Protein AF-A0A5C5FTJ3-F1 (afdb_monomer_lite)

pLDDT: mean 74.6, std 19.35, range [31.06, 93.19]

Organism: NCBI:txid5288

InterPro domains:
  IPR001129 Membrane-associated, eicosanoid/glutathione metabolism (MAPEG) protein [PF01124] (55-118)
  IPR023352 Membrane associated eicosanoid/glutathione metabolism-like domain superfamily [G3DSA:1.20.120.550] (16-121)
  IPR023352 Membrane associated eicosanoid/glutathione metabolism-like domain superfamily [SSF161084] (40-118)

Structure (mmCIF, N/CA/C/O backbone):
data_AF-A0A5C5FTJ3-F1
#
_entry.id   AF-A0A5C5FTJ3-F1
#
loop_
_atom_site.group_PDB
_atom_site.id
_atom_site.type_symbol
_atom_site.label_atom_id
_atom_site.label_alt_id
_atom_site.label_comp_id
_atom_site.label_asym_id
_atom_site.label_entity_id
_atom_site.label_seq_id
_atom_site.pdbx_PDB_ins_code
_atom_site.Cartn_x
_atom_site.Cartn_y
_atom_site.Cartn_z
_atom_site.occupancy
_atom_site.B_iso_or_equiv
_atom_site.auth_seq_id
_atom_site.auth_comp_id
_atom_site.auth_asym_id
_atom_site.auth_atom_id
_atom_site.pdbx_PDB_model_num
ATOM 1 N N . MET A 1 1 ? -1.819 -0.836 -26.556 1.00 53.47 1 MET A N 1
ATOM 2 C CA . MET A 1 1 ? -2.054 0.511 -25.996 1.00 53.47 1 MET A CA 1
ATOM 3 C C . MET A 1 1 ? -0.752 1.287 -26.117 1.00 53.47 1 MET A C 1
ATOM 5 O O . MET A 1 1 ? 0.144 1.030 -25.326 1.00 53.47 1 MET A O 1
ATOM 9 N N . PRO A 1 2 ? -0.624 2.162 -27.129 1.00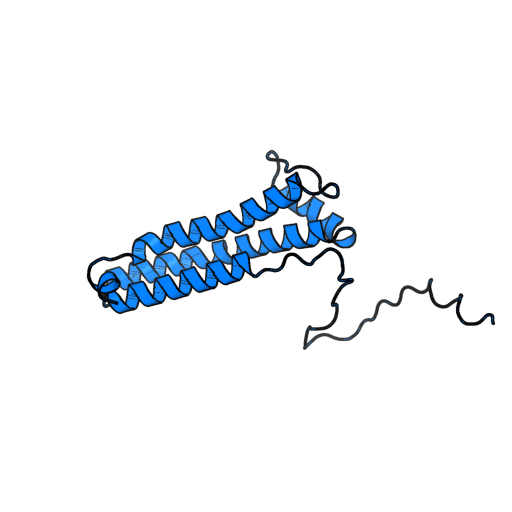 60.94 2 PRO A N 1
ATOM 10 C CA . PRO A 1 2 ? 0.650 2.785 -27.516 1.00 60.94 2 PRO A CA 1
ATOM 11 C C . PRO A 1 2 ? 1.269 3.675 -26.422 1.00 60.94 2 PRO A C 1
ATOM 13 O O . PRO A 1 2 ? 2.463 3.940 -26.444 1.00 60.94 2 PRO A O 1
ATOM 16 N N . VAL A 1 3 ? 0.482 4.081 -25.418 1.00 64.88 3 VAL A N 1
ATOM 17 C CA . VAL A 1 3 ? 0.953 4.866 -24.263 1.00 64.88 3 VAL A CA 1
ATOM 18 C C . VAL A 1 3 ? 1.885 4.062 -23.341 1.00 64.88 3 VAL A C 1
ATOM 20 O O . VAL A 1 3 ? 2.787 4.641 -22.744 1.00 64.88 3 VAL A O 1
ATOM 23 N N . LEU A 1 4 ? 1.723 2.734 -23.239 1.00 64.56 4 LEU A N 1
ATOM 24 C CA . LEU A 1 4 ? 2.558 1.900 -22.355 1.00 64.56 4 LEU A CA 1
ATOM 25 C C . LEU A 1 4 ? 3.916 1.515 -22.958 1.00 64.56 4 LEU A C 1
ATOM 27 O O . LEU A 1 4 ? 4.729 0.940 -22.239 1.00 64.56 4 LEU A O 1
ATOM 31 N N . ASP A 1 5 ? 4.162 1.827 -24.230 1.00 65.25 5 ASP A N 1
ATOM 32 C CA . ASP A 1 5 ? 5.397 1.452 -24.930 1.00 65.25 5 ASP A CA 1
ATOM 33 C C . ASP A 1 5 ? 6.430 2.594 -24.949 1.00 65.25 5 ASP A C 1
ATOM 35 O O . ASP A 1 5 ? 7.616 2.345 -25.149 1.00 65.25 5 ASP A O 1
ATOM 39 N N . ALA A 1 6 ? 5.997 3.838 -24.707 1.00 63.66 6 ALA A N 1
ATOM 40 C CA . ALA A 1 6 ? 6.839 5.033 -24.811 1.00 63.66 6 ALA A CA 1
ATOM 41 C C . ALA A 1 6 ? 7.569 5.412 -23.507 1.00 63.66 6 ALA A C 1
ATOM 43 O O . ALA A 1 6 ? 8.646 6.003 -23.564 1.00 63.66 6 ALA A O 1
ATOM 44 N N . TYR A 1 7 ? 7.008 5.081 -22.336 1.00 72.31 7 TYR A N 1
ATOM 45 C CA . TYR A 1 7 ? 7.543 5.502 -21.034 1.00 72.31 7 TYR A CA 1
ATOM 46 C C . TYR A 1 7 ? 7.566 4.369 -19.999 1.00 72.31 7 TYR A C 1
ATOM 48 O O . TYR A 1 7 ? 6.672 3.524 -19.938 1.00 72.31 7 TYR A O 1
ATOM 56 N N . ASN A 1 8 ? 8.580 4.386 -19.129 1.00 74.56 8 ASN A N 1
ATOM 57 C CA . ASN A 1 8 ? 8.739 3.437 -18.024 1.00 74.56 8 ASN A CA 1
ATOM 58 C C . ASN A 1 8 ? 7.911 3.868 -16.800 1.00 74.56 8 ASN A C 1
ATOM 60 O O . ASN A 1 8 ? 8.431 4.477 -15.866 1.00 74.56 8 ASN A O 1
ATOM 64 N N . TYR A 1 9 ? 6.617 3.541 -16.793 1.00 81.62 9 TYR A N 1
ATOM 65 C CA . TYR A 1 9 ? 5.724 3.784 -15.649 1.00 81.62 9 TYR A CA 1
ATOM 66 C C . TYR A 1 9 ? 5.914 2.777 -14.507 1.00 81.62 9 TYR A C 1
ATOM 68 O O . TYR A 1 9 ? 5.417 2.980 -13.399 1.00 81.62 9 TYR A O 1
ATOM 76 N N . SER A 1 10 ? 6.659 1.702 -14.748 1.00 81.88 10 SER A N 1
ATOM 77 C CA . SER A 1 10 ? 6.920 0.649 -13.773 1.00 81.88 10 SER A CA 1
ATOM 78 C C . SER A 1 10 ? 7.506 1.147 -12.453 1.00 81.88 10 SER A C 1
ATOM 80 O O . SER A 1 10 ? 7.087 0.690 -11.393 1.00 81.88 10 SER A O 1
ATOM 82 N N . LEU A 1 11 ? 8.414 2.123 -12.475 1.00 85.31 11 LEU A N 1
ATOM 83 C CA . LEU A 1 11 ? 9.002 2.686 -11.256 1.00 85.31 11 LEU A CA 1
ATOM 84 C C . LEU A 1 11 ? 7.987 3.503 -10.446 1.00 85.31 11 LEU A C 1
ATOM 86 O O . LEU A 1 11 ? 8.041 3.495 -9.220 1.00 85.31 11 LEU A O 1
ATOM 90 N N . LEU A 1 12 ? 7.015 4.137 -11.111 1.00 87.75 12 LEU A N 1
ATOM 91 C CA . LEU A 1 12 ? 5.930 4.876 -10.456 1.00 87.75 12 LEU A CA 1
ATOM 92 C C . LEU A 1 12 ? 4.925 3.944 -9.766 1.00 87.75 12 LEU A C 1
ATOM 94 O O . LEU A 1 12 ? 4.220 4.361 -8.849 1.00 87.75 12 LEU A O 1
ATOM 98 N N . SER A 1 13 ? 4.891 2.664 -10.142 1.00 88.06 13 SER A N 1
ATOM 99 C CA . SER A 1 13 ? 4.031 1.678 -9.483 1.00 88.06 13 SER A CA 1
ATOM 100 C C . SER A 1 13 ? 4.443 1.390 -8.031 1.00 88.06 13 SER A C 1
ATOM 102 O O . SER A 1 13 ? 3.602 0.995 -7.224 1.00 88.06 13 SER A O 1
ATOM 104 N N . ILE A 1 14 ? 5.716 1.611 -7.676 1.00 89.25 14 ILE A N 1
ATOM 105 C CA . ILE A 1 14 ? 6.244 1.395 -6.321 1.00 89.25 14 ILE A CA 1
ATOM 106 C C . ILE A 1 14 ? 5.619 2.395 -5.331 1.00 89.25 14 ILE A C 1
ATOM 108 O O . ILE A 1 14 ? 4.932 1.947 -4.408 1.00 89.25 14 ILE A O 1
ATOM 112 N N . PRO A 1 15 ? 5.754 3.728 -5.519 1.00 90.38 15 PRO A N 1
ATOM 113 C CA . PRO A 1 15 ? 5.067 4.689 -4.663 1.00 90.38 15 PRO A CA 1
ATOM 114 C C . PRO A 1 15 ? 3.541 4.591 -4.791 1.00 90.38 15 PRO A C 1
ATOM 116 O O . PRO A 1 15 ? 2.848 4.777 -3.796 1.00 90.38 15 PRO A O 1
ATOM 119 N N . ALA A 1 16 ? 2.995 4.223 -5.957 1.00 89.69 16 ALA A N 1
ATOM 120 C CA . ALA A 1 16 ? 1.552 4.002 -6.092 1.00 89.69 16 ALA A CA 1
ATOM 121 C C . ALA A 1 16 ? 1.044 2.868 -5.179 1.00 89.69 16 ALA A C 1
ATOM 123 O O . ALA A 1 16 ? 0.040 3.031 -4.488 1.00 89.69 16 ALA A O 1
ATOM 124 N N . THR A 1 17 ? 1.762 1.741 -5.113 1.00 89.00 17 THR A N 1
ATOM 125 C CA . THR A 1 17 ? 1.416 0.615 -4.225 1.00 89.00 17 THR A CA 1
ATOM 126 C C . THR A 1 17 ? 1.521 1.015 -2.753 1.00 89.00 17 THR A C 1
ATOM 128 O O . THR A 1 17 ? 0.675 0.631 -1.947 1.00 89.00 17 THR A O 1
ATOM 131 N N . PHE A 1 18 ? 2.523 1.824 -2.399 1.00 90.50 18 PHE A N 1
ATOM 132 C CA . PHE A 1 18 ? 2.672 2.364 -1.048 1.00 90.50 18 PHE A CA 1
ATOM 133 C C . PHE A 1 18 ? 1.464 3.220 -0.641 1.00 90.50 18 PHE A C 1
ATOM 135 O O . PHE A 1 18 ? 0.905 3.028 0.437 1.00 90.50 18 PHE A O 1
ATOM 142 N N . VAL A 1 19 ? 1.008 4.114 -1.525 1.00 91.31 19 VAL A N 1
ATOM 143 C CA . VAL A 1 19 ? -0.180 4.950 -1.280 1.00 91.31 19 VAL A CA 1
ATOM 144 C C . VAL A 1 19 ? -1.442 4.098 -1.128 1.00 91.31 19 VAL A C 1
ATOM 146 O O . VAL A 1 19 ? -2.254 4.380 -0.252 1.00 91.31 19 VAL A O 1
ATOM 149 N N . ILE A 1 20 ? -1.590 3.019 -1.903 1.00 87.75 20 ILE A N 1
ATOM 150 C CA . ILE A 1 20 ? -2.705 2.070 -1.741 1.00 87.75 20 ILE A CA 1
ATOM 151 C C . ILE A 1 20 ? -2.656 1.378 -0.369 1.00 87.75 20 ILE A C 1
ATOM 153 O O . ILE A 1 20 ? -3.696 1.211 0.266 1.00 87.75 20 ILE A O 1
ATOM 157 N N . GLY A 1 21 ? -1.465 1.013 0.117 1.00 86.50 21 GLY A N 1
ATOM 158 C CA . GLY A 1 21 ? -1.284 0.478 1.471 1.00 86.50 21 GLY A CA 1
ATOM 159 C C . GLY A 1 21 ? -1.598 1.499 2.572 1.00 86.50 21 GLY A C 1
ATOM 160 O O . GLY A 1 21 ? -2.147 1.143 3.609 1.00 86.50 21 GLY A O 1
ATOM 161 N N . MET A 1 22 ? -1.316 2.786 2.349 1.00 87.69 22 MET A N 1
ATOM 162 C CA . MET A 1 22 ? -1.734 3.846 3.276 1.00 87.69 22 MET A CA 1
ATOM 163 C C . MET A 1 22 ? -3.241 4.118 3.224 1.00 87.69 22 MET A C 1
ATOM 165 O O . MET A 1 22 ? -3.838 4.449 4.246 1.00 87.69 22 MET A O 1
ATOM 169 N N . ALA A 1 23 ? -3.879 3.948 2.065 1.00 87.25 23 ALA A N 1
ATOM 170 C CA . ALA A 1 23 ? -5.315 4.161 1.907 1.00 87.25 23 ALA A CA 1
ATOM 171 C C . ALA A 1 23 ? -6.149 3.258 2.829 1.00 87.25 23 ALA A C 1
ATOM 173 O O . ALA A 1 23 ? -7.141 3.721 3.395 1.00 87.25 23 ALA A O 1
ATOM 174 N N . SER A 1 24 ? -5.731 2.006 3.057 1.00 85.69 24 SER A N 1
ATOM 175 C CA . SER A 1 24 ? -6.403 1.127 4.024 1.00 85.69 24 SER A CA 1
ATOM 176 C C . SER A 1 24 ? -6.276 1.634 5.465 1.00 85.69 24 SER A C 1
ATOM 178 O O . SER A 1 24 ? -7.248 1.561 6.214 1.00 85.69 24 SER A O 1
ATOM 180 N N . HIS A 1 25 ? -5.137 2.229 5.836 1.00 87.00 25 HIS A N 1
ATOM 181 C CA . HIS A 1 25 ? -4.963 2.856 7.151 1.00 87.00 25 HIS A CA 1
ATOM 182 C C . HIS A 1 25 ? -5.846 4.099 7.316 1.00 87.00 25 HIS A C 1
ATOM 184 O O . HIS A 1 25 ? -6.523 4.266 8.329 1.00 87.00 25 HIS A O 1
ATOM 190 N N . TRP A 1 26 ? -5.904 4.960 6.294 1.00 88.00 26 TRP A N 1
ATOM 191 C CA . TRP A 1 26 ? -6.776 6.137 6.321 1.00 88.00 26 TRP A CA 1
ATOM 192 C C . TRP A 1 26 ? -8.246 5.764 6.471 1.00 88.00 26 TRP A C 1
ATOM 194 O O . TRP A 1 26 ? -8.970 6.430 7.210 1.00 88.00 26 TRP A O 1
ATOM 204 N N . ARG A 1 27 ? -8.680 4.670 5.839 1.00 84.62 27 ARG A N 1
ATOM 205 C CA . ARG A 1 27 ? -10.025 4.130 6.047 1.00 84.62 27 ARG A CA 1
ATOM 206 C C . ARG A 1 27 ? -10.242 3.692 7.500 1.00 84.62 27 ARG A C 1
ATOM 208 O O . ARG A 1 27 ? -11.285 4.010 8.062 1.00 84.62 27 ARG A O 1
ATOM 215 N N . ALA A 1 28 ? -9.269 3.035 8.132 1.00 85.00 28 ALA A N 1
ATOM 216 C CA . ALA A 1 28 ? -9.360 2.652 9.544 1.00 85.00 28 ALA A CA 1
ATOM 217 C C . ALA A 1 28 ? -9.505 3.882 10.467 1.00 85.00 28 ALA A C 1
ATOM 219 O O . ALA A 1 28 ? -10.403 3.929 11.312 1.00 85.00 28 ALA A O 1
ATOM 220 N N . ILE A 1 29 ? -8.696 4.925 10.250 1.00 86.75 29 ILE A N 1
ATOM 221 C CA . ILE A 1 29 ? -8.784 6.193 10.996 1.00 86.75 29 ILE A CA 1
ATOM 222 C C . ILE A 1 29 ? -10.146 6.868 10.782 1.00 86.75 29 ILE A C 1
ATOM 224 O O . ILE A 1 29 ? -10.755 7.361 11.736 1.00 86.75 29 ILE A O 1
ATOM 228 N N . TYR A 1 30 ? -10.653 6.870 9.548 1.00 86.00 30 TYR A N 1
ATOM 229 C CA . TYR A 1 30 ? -11.966 7.425 9.227 1.00 86.00 30 TYR A CA 1
ATOM 230 C C . TYR A 1 30 ? -13.094 6.690 9.966 1.00 86.00 30 TYR A C 1
ATOM 232 O O . TYR A 1 30 ? -13.981 7.335 10.534 1.00 86.00 30 TYR A O 1
ATOM 240 N N . LEU A 1 31 ? -13.025 5.356 10.042 1.00 83.62 31 LEU A N 1
ATOM 241 C CA . LEU A 1 31 ? -13.979 4.540 10.796 1.00 83.62 31 LEU A CA 1
ATOM 242 C C . LEU A 1 31 ? -13.929 4.841 12.298 1.00 83.62 31 LEU A C 1
ATOM 244 O O . LEU A 1 31 ? -14.982 5.025 12.907 1.00 83.62 31 LEU A O 1
ATOM 248 N N . SER A 1 32 ? -12.735 4.953 12.887 1.00 84.12 32 SER A N 1
ATOM 249 C CA . SER A 1 32 ? -12.561 5.334 14.301 1.00 84.12 32 SER A CA 1
ATOM 250 C C . SER A 1 32 ? -13.077 6.747 14.597 1.00 84.12 32 SER A C 1
ATOM 252 O O . SER A 1 32 ? -13.583 6.993 15.686 1.00 84.12 32 SER A O 1
ATOM 254 N N . SER A 1 33 ? -13.005 7.661 13.627 1.00 84.12 33 SER A N 1
ATOM 255 C CA . SER A 1 33 ? -13.465 9.048 13.790 1.00 84.12 33 SER A CA 1
ATOM 256 C C . SER A 1 33 ? -14.978 9.215 13.605 1.00 84.12 33 SER A C 1
ATOM 258 O O . SER A 1 33 ? -15.572 10.130 14.170 1.00 84.12 33 SER A O 1
ATOM 260 N N . THR A 1 34 ? -15.606 8.350 12.804 1.00 83.06 34 THR A N 1
ATOM 261 C CA . THR A 1 34 ? -17.039 8.439 12.462 1.00 83.06 34 THR A CA 1
ATOM 262 C C . THR A 1 34 ? -17.912 7.578 13.378 1.00 83.06 34 THR A C 1
ATOM 264 O O . THR A 1 34 ? -19.080 7.894 13.617 1.00 83.06 34 THR A O 1
ATOM 267 N N . SER A 1 35 ? -17.364 6.479 13.900 1.00 78.50 35 SER A N 1
ATOM 268 C CA . SER A 1 35 ? -18.110 5.515 14.711 1.00 78.50 35 SER A CA 1
ATOM 269 C C . SER A 1 35 ? -18.242 5.978 16.159 1.00 78.50 35 SER A C 1
ATOM 271 O O . SER A 1 35 ? -17.263 6.363 16.783 1.00 78.50 35 SER A O 1
ATOM 273 N N . LYS A 1 36 ? -19.441 5.848 16.738 1.00 76.50 36 LYS A N 1
ATOM 274 C CA . LYS A 1 36 ? -19.671 6.102 18.175 1.00 76.50 36 LYS A CA 1
ATOM 275 C C . LYS A 1 36 ? -19.151 4.974 19.074 1.00 76.50 36 LYS A C 1
ATOM 277 O O . LYS A 1 36 ? -18.935 5.190 20.261 1.00 76.50 36 LYS A O 1
ATOM 282 N N . ASP A 1 37 ? -18.962 3.787 18.499 1.00 76.69 37 ASP A N 1
ATOM 283 C CA . ASP A 1 37 ? -18.573 2.571 19.221 1.00 76.69 37 ASP A CA 1
ATOM 284 C C . ASP A 1 37 ? -17.056 2.439 19.414 1.00 76.69 37 ASP A C 1
ATOM 286 O O . ASP A 1 37 ? -16.607 1.580 20.175 1.00 76.69 37 ASP A O 1
ATOM 290 N N . LEU A 1 38 ? -16.260 3.244 18.700 1.00 80.06 38 LEU A N 1
ATOM 291 C CA . LEU A 1 38 ? -14.806 3.226 18.801 1.00 80.06 38 LEU A CA 1
ATOM 292 C C . LEU A 1 38 ? -14.299 4.491 19.494 1.00 80.06 38 LEU A C 1
ATOM 294 O O . LEU A 1 38 ? -14.821 5.580 19.257 1.00 80.06 38 LEU A O 1
ATOM 298 N N . PRO A 1 39 ? -13.244 4.375 20.315 1.00 83.12 39 PRO A N 1
ATOM 299 C CA . PRO A 1 39 ? -12.513 5.546 20.762 1.00 83.12 39 PRO A CA 1
ATOM 300 C C . PRO A 1 39 ? -11.844 6.251 19.567 1.00 83.12 39 PRO A C 1
ATOM 302 O O . PRO A 1 39 ? -11.473 5.586 18.590 1.00 83.12 39 PRO A O 1
ATOM 305 N N . PRO A 1 40 ? -11.643 7.579 19.648 1.00 83.75 40 PRO A N 1
ATOM 306 C CA . PRO A 1 40 ? -10.872 8.311 18.653 1.00 83.75 40 PRO A CA 1
ATOM 307 C C . PRO A 1 40 ? -9.428 7.800 18.616 1.00 83.75 40 PRO A C 1
ATOM 309 O O . PRO A 1 40 ? -8.879 7.371 19.635 1.00 83.75 40 PRO A O 1
ATOM 312 N N . PHE A 1 41 ? -8.816 7.860 17.436 1.00 82.25 41 PHE A N 1
ATOM 313 C CA . PHE A 1 41 ? -7.464 7.364 17.200 1.00 82.25 41 PHE A CA 1
ATOM 314 C C . PHE A 1 41 ? -6.424 8.072 18.088 1.00 82.25 41 PHE A C 1
ATOM 316 O O . PHE A 1 41 ? -6.272 9.295 18.034 1.00 82.25 41 PHE A O 1
ATOM 323 N N . ASP A 1 42 ? -5.695 7.301 18.904 1.00 83.12 42 ASP A N 1
ATO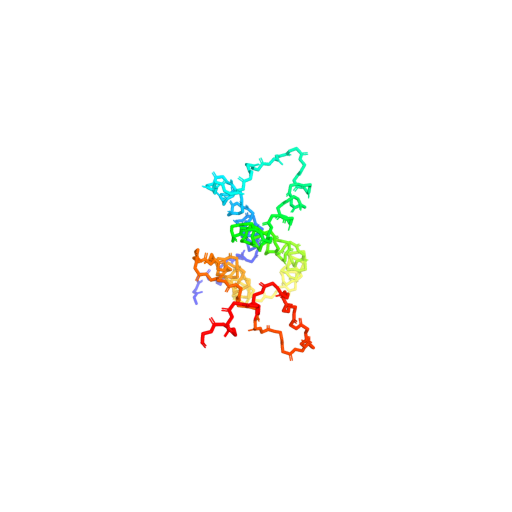M 324 C CA . ASP A 1 42 ? -4.638 7.818 19.783 1.00 83.12 42 ASP A CA 1
ATOM 325 C C . ASP A 1 42 ? -3.255 7.713 19.117 1.00 83.12 42 ASP A C 1
ATOM 327 O O . ASP A 1 42 ? -2.655 6.638 19.031 1.00 83.12 42 ASP A O 1
ATOM 331 N N . ASN A 1 43 ? -2.715 8.864 18.706 1.00 85.69 43 ASN A N 1
ATOM 332 C CA . ASN A 1 43 ? -1.394 8.985 18.078 1.00 85.69 43 ASN A CA 1
ATOM 333 C C . ASN A 1 43 ? -0.219 8.666 19.019 1.00 85.69 43 ASN A C 1
ATOM 335 O O . ASN A 1 43 ? 0.910 8.523 18.552 1.00 85.69 43 ASN A O 1
ATOM 339 N N . ARG A 1 44 ? -0.433 8.586 20.339 1.00 88.69 44 ARG A N 1
ATOM 340 C CA . ARG A 1 44 ? 0.657 8.383 21.310 1.00 88.69 44 ARG A CA 1
ATOM 341 C C . ARG A 1 44 ? 1.148 6.941 21.344 1.00 88.69 44 ARG A C 1
ATOM 343 O O . ARG A 1 44 ? 2.322 6.698 21.610 1.00 88.69 44 ARG A O 1
ATOM 350 N N . ALA A 1 45 ? 0.254 5.986 21.099 1.00 85.88 45 ALA A N 1
ATOM 351 C CA . ALA A 1 45 ? 0.559 4.563 21.188 1.00 85.88 45 ALA A CA 1
ATOM 352 C C . ALA A 1 45 ? -0.276 3.747 20.180 1.00 85.88 45 ALA A C 1
ATOM 354 O O . ALA A 1 45 ? -1.147 2.973 20.587 1.00 85.88 45 ALA A O 1
ATOM 355 N N . PRO A 1 46 ? 0.006 3.850 18.866 1.00 83.12 46 PRO A N 1
ATOM 356 C CA . PRO A 1 46 ? -0.821 3.236 17.820 1.00 83.12 46 PRO A CA 1
ATOM 357 C C . PRO A 1 46 ? -0.905 1.707 17.942 1.00 83.12 46 PRO A C 1
ATOM 359 O O . PRO A 1 46 ? -1.955 1.110 17.729 1.00 83.12 46 PRO A O 1
ATOM 362 N N . ARG A 1 47 ? 0.174 1.045 18.380 1.00 84.31 47 ARG A N 1
ATOM 363 C CA . ARG A 1 47 ? 0.161 -0.412 18.610 1.00 84.31 47 ARG A CA 1
ATOM 364 C C . ARG A 1 47 ? -0.692 -0.819 19.811 1.00 84.31 47 ARG A C 1
ATOM 366 O O . ARG A 1 47 ? -1.365 -1.843 19.764 1.00 84.31 47 ARG A O 1
ATOM 373 N N . ALA A 1 48 ? -0.688 -0.016 20.874 1.00 87.12 48 ALA A N 1
ATOM 374 C CA . ALA A 1 48 ? -1.546 -0.263 22.029 1.00 87.12 48 ALA A CA 1
ATOM 375 C C . ALA A 1 48 ? -3.021 -0.001 21.686 1.00 87.12 48 ALA A C 1
ATOM 377 O O . ALA A 1 48 ? -3.904 -0.694 22.182 1.00 87.12 48 ALA A O 1
ATOM 378 N N . PHE A 1 49 ? -3.288 0.969 20.809 1.00 87.50 49 PHE A N 1
ATOM 379 C CA . PHE A 1 49 ? -4.621 1.243 20.284 1.00 87.50 49 PHE A CA 1
ATOM 380 C C . PHE A 1 49 ? -5.176 0.060 19.478 1.00 87.50 49 PHE A C 1
ATOM 382 O O . PHE A 1 49 ? -6.304 -0.367 19.722 1.00 87.50 49 PHE A O 1
ATOM 389 N N . LEU A 1 50 ? -4.357 -0.550 18.613 1.00 88.25 50 LEU A N 1
ATOM 390 C CA . LEU A 1 50 ? -4.731 -1.770 17.888 1.00 88.25 50 LEU A CA 1
ATOM 391 C C . LEU A 1 50 ? -5.118 -2.919 18.824 1.00 88.25 50 LEU A C 1
ATOM 393 O O . LEU A 1 50 ? -6.128 -3.583 18.593 1.00 88.25 50 LEU A O 1
ATOM 397 N N . ALA A 1 51 ? -4.359 -3.128 19.903 1.00 87.88 51 ALA A N 1
ATOM 398 C CA . ALA A 1 51 ? -4.671 -4.153 20.898 1.00 87.88 51 ALA A CA 1
ATOM 399 C C . ALA A 1 51 ? -6.018 -3.889 21.597 1.00 87.88 51 ALA A C 1
ATOM 401 O O . ALA A 1 51 ? -6.839 -4.798 21.707 1.00 87.88 51 ALA A O 1
ATOM 402 N N . LYS A 1 52 ? -6.288 -2.632 21.981 1.00 87.25 52 LYS A N 1
ATOM 403 C CA . LYS A 1 52 ? -7.568 -2.215 22.581 1.00 87.25 52 LYS A CA 1
ATOM 404 C C . LYS A 1 52 ? -8.754 -2.441 21.638 1.00 87.25 52 LYS A C 1
ATOM 406 O O . LYS A 1 52 ? -9.792 -2.937 22.063 1.00 87.25 52 LYS A O 1
ATOM 411 N N . ILE A 1 53 ? -8.611 -2.128 20.348 1.00 86.81 53 ILE A N 1
ATOM 412 C CA . ILE A 1 53 ? -9.654 -2.423 19.348 1.00 86.81 53 ILE A CA 1
ATOM 413 C C . ILE A 1 53 ? -9.825 -3.937 19.163 1.00 86.81 53 ILE A C 1
ATOM 415 O O . ILE A 1 53 ? -10.948 -4.418 19.004 1.00 86.81 53 ILE A O 1
ATOM 419 N N . GLY A 1 54 ? -8.730 -4.697 19.253 1.00 84.88 54 GLY A N 1
ATOM 420 C CA . GLY A 1 54 ? -8.726 -6.159 19.312 1.00 84.88 54 GLY A CA 1
ATOM 421 C C . GLY A 1 54 ? -9.697 -6.719 20.351 1.00 84.88 54 GLY A C 1
ATOM 422 O O . GLY A 1 54 ? -10.469 -7.630 20.050 1.00 84.88 54 GLY A O 1
ATOM 423 N N . GLU A 1 55 ? -9.724 -6.139 21.548 1.00 86.31 55 GLU A N 1
ATOM 424 C CA . GLU A 1 55 ? -10.638 -6.540 22.625 1.00 86.31 55 GLU A CA 1
ATOM 425 C C . GLU A 1 55 ? -12.104 -6.198 22.305 1.00 86.31 55 GLU A C 1
ATOM 427 O O . GLU A 1 55 ? -13.001 -7.007 22.555 1.00 86.31 55 GLU A O 1
ATOM 432 N N . LEU A 1 56 ? -12.343 -5.043 21.674 1.00 81.94 56 LEU A N 1
ATOM 433 C CA . LEU A 1 56 ? -13.673 -4.555 21.281 1.00 81.94 56 LEU A CA 1
ATOM 434 C C . LEU A 1 56 ? -14.268 -5.285 20.064 1.00 81.94 56 LEU A C 1
ATOM 436 O O . LEU A 1 56 ? -15.474 -5.198 19.819 1.00 81.94 56 LEU A O 1
ATOM 440 N N . SER A 1 57 ? -13.457 -6.054 19.332 1.00 75.38 57 SER A N 1
ATOM 441 C CA . SER A 1 57 ? -13.875 -6.820 18.146 1.00 75.38 57 SER A CA 1
ATOM 442 C C . SER A 1 57 ? -15.013 -7.815 18.402 1.00 75.38 57 SER A C 1
ATOM 444 O O . SER A 1 57 ? -15.760 -8.159 17.484 1.00 75.38 57 SER A O 1
ATOM 446 N N . LYS A 1 58 ? -15.173 -8.272 19.650 1.00 73.56 58 LYS A N 1
ATOM 447 C CA . LYS A 1 58 ? -16.260 -9.175 20.058 1.00 73.56 58 LYS A CA 1
ATOM 448 C C . LYS A 1 58 ? -17.604 -8.455 20.184 1.00 73.56 58 LYS A C 1
ATOM 450 O O . LYS A 1 58 ? -18.644 -9.098 20.079 1.00 73.56 58 LYS A O 1
ATOM 455 N N . THR A 1 59 ? -17.574 -7.143 20.400 1.00 74.88 59 THR A N 1
ATOM 456 C CA . THR A 1 59 ? -18.743 -6.338 20.764 1.00 74.88 59 THR A CA 1
ATOM 457 C C . THR A 1 59 ? -19.274 -5.538 19.580 1.00 74.88 59 THR A C 1
ATOM 459 O O . THR A 1 59 ? -20.486 -5.486 19.390 1.00 74.88 59 THR A O 1
ATOM 462 N N . SER A 1 60 ? -18.401 -4.953 18.750 1.00 78.44 60 SER A N 1
ATOM 463 C CA . SER A 1 60 ? -18.821 -4.099 17.630 1.00 78.44 60 SER A CA 1
ATOM 464 C C . SER A 1 60 ? -18.421 -4.656 16.259 1.00 78.44 60 SER A C 1
ATOM 466 O O . SER A 1 60 ? -17.400 -5.324 16.075 1.00 78.44 60 SER A O 1
ATOM 468 N N . ALA A 1 61 ? -19.274 -4.419 15.257 1.00 81.12 61 ALA A N 1
ATOM 469 C CA . ALA A 1 61 ? -18.969 -4.743 13.861 1.00 81.12 61 ALA A CA 1
ATOM 470 C C . ALA A 1 61 ? -17.881 -3.818 13.292 1.00 81.12 61 ALA A C 1
ATOM 472 O O . ALA A 1 61 ? -16.975 -4.280 12.602 1.00 81.12 61 ALA A O 1
ATOM 473 N N . THR A 1 62 ? -17.913 -2.552 13.695 1.00 82.00 62 THR A N 1
ATOM 474 C CA . THR A 1 62 ? -16.968 -1.499 13.311 1.00 82.00 62 THR A CA 1
ATOM 475 C C . THR A 1 62 ? -15.543 -1.767 13.815 1.00 82.00 62 THR A C 1
ATOM 477 O O . THR A 1 62 ? -14.580 -1.531 13.091 1.00 82.00 62 THR A O 1
ATOM 480 N N . ALA A 1 63 ? -15.361 -2.360 15.005 1.00 83.88 63 ALA A N 1
ATOM 481 C CA . ALA A 1 63 ? -14.030 -2.780 15.463 1.00 83.88 63 ALA A CA 1
ATOM 482 C C . ALA A 1 63 ? -13.463 -3.936 14.621 1.00 83.88 63 ALA A C 1
ATOM 484 O O . ALA A 1 63 ? -12.260 -3.990 14.365 1.00 83.88 63 ALA A O 1
ATOM 485 N N . ARG A 1 64 ? -14.317 -4.852 14.141 1.00 84.38 64 ARG A N 1
ATOM 486 C CA . ARG A 1 64 ? -13.893 -5.937 13.238 1.00 84.38 64 ARG A CA 1
ATOM 487 C C . ARG A 1 64 ? -13.469 -5.401 11.873 1.00 84.38 64 ARG A C 1
ATOM 489 O O . ARG A 1 64 ? -12.513 -5.912 11.299 1.00 84.38 64 ARG A O 1
ATOM 496 N N . GLU A 1 65 ? -14.154 -4.383 11.366 1.00 83.00 65 GLU A N 1
ATOM 497 C CA . GLU A 1 65 ? -13.763 -3.668 10.146 1.00 83.00 65 GLU A CA 1
ATOM 498 C C . GLU A 1 65 ? -12.429 -2.952 10.296 1.00 83.00 65 GLU A C 1
ATOM 500 O O . GLU A 1 65 ? -11.557 -3.107 9.444 1.00 83.00 65 GLU A O 1
ATOM 505 N N . TYR A 1 66 ? -12.247 -2.235 11.406 1.00 86.38 66 TYR A N 1
ATOM 506 C CA . TYR A 1 66 ? -10.997 -1.553 11.712 1.00 86.38 66 TYR A CA 1
ATOM 507 C C . TYR A 1 66 ? -9.813 -2.534 11.670 1.00 86.38 66 TYR A C 1
ATOM 509 O O . TYR A 1 66 ? -8.833 -2.310 10.963 1.00 86.38 66 TYR A O 1
ATOM 517 N N . LEU A 1 67 ? -9.927 -3.678 12.356 1.00 87.00 67 LEU A N 1
ATOM 518 C CA . LEU A 1 67 ? -8.867 -4.693 12.381 1.00 87.00 67 LEU A CA 1
ATOM 519 C C . LEU A 1 67 ? -8.597 -5.312 11.009 1.00 87.00 67 LEU A C 1
ATOM 521 O O . LEU A 1 67 ? -7.457 -5.643 10.694 1.00 87.00 67 LEU A O 1
ATOM 525 N N . ARG A 1 68 ? -9.631 -5.467 10.181 1.00 84.81 68 ARG A N 1
ATOM 526 C CA . ARG A 1 68 ? -9.484 -5.958 8.809 1.00 84.81 68 ARG A CA 1
ATOM 527 C C . ARG A 1 68 ? -8.751 -4.965 7.913 1.00 84.81 68 ARG A C 1
ATOM 529 O O . ARG A 1 68 ? -7.902 -5.381 7.130 1.00 84.81 68 ARG A O 1
ATOM 536 N N . ALA A 1 69 ? -9.051 -3.674 8.039 1.00 85.88 69 ALA A N 1
ATOM 537 C CA . ALA A 1 69 ? -8.361 -2.623 7.297 1.00 85.88 69 ALA A CA 1
ATOM 538 C C . ALA A 1 69 ? -6.865 -2.560 7.666 1.00 85.88 69 ALA A C 1
ATOM 540 O O . ALA A 1 69 ? -6.011 -2.483 6.783 1.00 85.88 69 ALA A O 1
ATOM 541 N N . GLU A 1 70 ? -6.542 -2.697 8.952 1.00 88.12 70 GLU A N 1
ATOM 542 C CA . GLU A 1 70 ? -5.159 -2.762 9.448 1.00 88.12 70 GLU A CA 1
ATOM 543 C C . GLU A 1 70 ? -4.447 -4.055 9.011 1.00 88.12 70 GLU A C 1
ATOM 545 O O . GLU A 1 70 ? -3.294 -4.027 8.586 1.00 88.12 70 GLU A O 1
ATOM 550 N N . ALA A 1 71 ? -5.140 -5.198 9.007 1.00 86.69 71 ALA A N 1
ATOM 551 C CA . ALA A 1 71 ? -4.583 -6.445 8.480 1.00 86.69 71 ALA A CA 1
ATOM 552 C C . ALA A 1 71 ? -4.292 -6.361 6.968 1.00 86.69 71 ALA A C 1
ATOM 554 O O . ALA A 1 71 ? -3.277 -6.879 6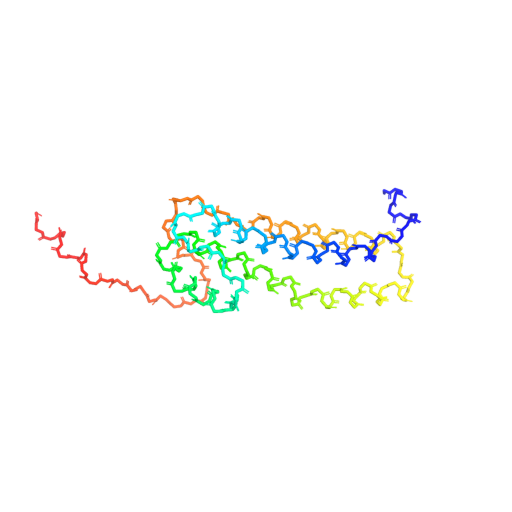.493 1.00 86.69 71 ALA A O 1
ATOM 555 N N . ALA A 1 72 ? -5.154 -5.685 6.199 1.00 87.06 72 ALA A N 1
ATOM 556 C CA . ALA A 1 72 ? -4.930 -5.440 4.776 1.00 87.06 72 ALA A CA 1
ATOM 557 C C . ALA A 1 72 ? -3.702 -4.547 4.537 1.00 87.06 72 ALA A C 1
ATOM 559 O O . ALA A 1 72 ? -2.908 -4.832 3.640 1.00 87.06 72 ALA A O 1
ATOM 560 N N . GLN A 1 73 ? -3.500 -3.527 5.375 1.00 89.00 73 GLN A N 1
ATOM 561 C CA . GLN A 1 73 ? -2.304 -2.688 5.348 1.00 89.00 73 GLN A CA 1
ATOM 562 C C . GLN A 1 73 ? -1.033 -3.519 5.565 1.00 89.00 73 GLN A C 1
ATOM 564 O O . GLN A 1 73 ? -0.093 -3.436 4.769 1.00 89.00 73 GLN A O 1
ATOM 569 N N . THR A 1 74 ? -1.000 -4.342 6.617 1.00 89.62 74 THR A N 1
ATOM 570 C CA . THR A 1 74 ? 0.155 -5.200 6.912 1.00 89.62 74 THR A CA 1
ATOM 571 C C . THR A 1 74 ? 0.453 -6.151 5.750 1.00 89.62 74 THR A C 1
ATOM 573 O O . THR A 1 74 ? 1.606 -6.271 5.343 1.00 89.62 74 THR A O 1
ATOM 576 N N . ASN A 1 75 ? -0.577 -6.720 5.114 1.00 89.88 75 ASN A 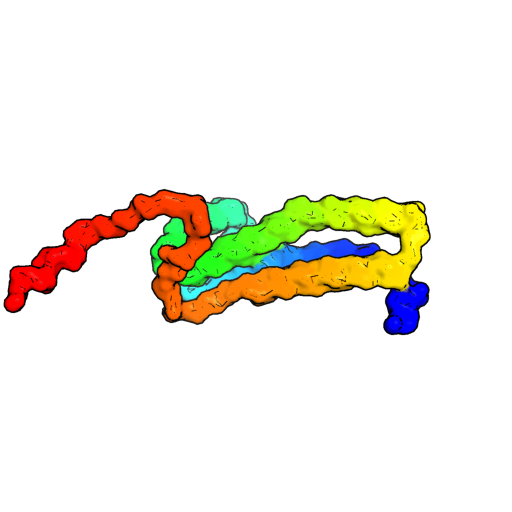N 1
ATOM 577 C CA . ASN A 1 75 ? -0.408 -7.588 3.945 1.00 89.88 75 ASN A CA 1
ATOM 578 C C . ASN A 1 75 ? 0.259 -6.888 2.745 1.00 89.88 75 ASN A C 1
ATOM 580 O O . ASN 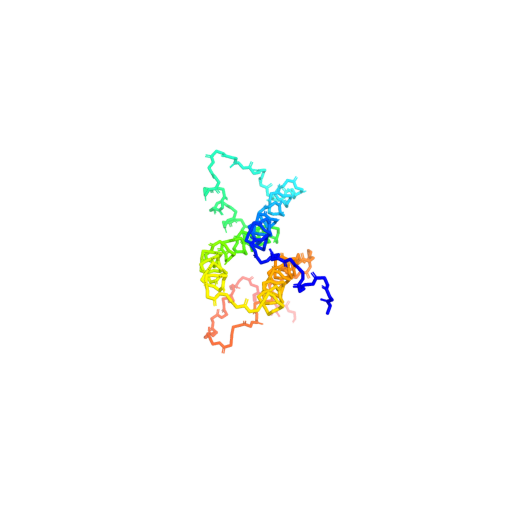A 1 75 ? 1.039 -7.504 2.013 1.00 89.88 75 ASN A O 1
ATOM 584 N N . VAL A 1 76 ? -0.048 -5.609 2.517 1.00 88.62 76 VAL A N 1
ATOM 585 C CA . VAL A 1 76 ? 0.601 -4.827 1.457 1.00 88.62 76 VAL A CA 1
ATOM 586 C C . VAL A 1 76 ? 2.056 -4.534 1.826 1.00 88.62 76 VAL A C 1
ATOM 588 O O . VAL A 1 76 ? 2.937 -4.700 0.980 1.00 88.62 76 VAL A O 1
ATOM 591 N N . PHE A 1 77 ? 2.330 -4.152 3.076 1.00 90.50 77 PHE A N 1
ATOM 592 C CA . PHE A 1 77 ? 3.678 -3.781 3.517 1.00 90.50 77 PHE A CA 1
ATOM 593 C C . PHE A 1 77 ? 4.661 -4.949 3.616 1.00 90.50 77 PHE A C 1
ATOM 595 O O . PHE A 1 77 ? 5.847 -4.752 3.367 1.00 90.50 77 PHE A O 1
ATOM 602 N N . GLU A 1 78 ? 4.198 -6.161 3.903 1.00 91.81 78 GLU A N 1
ATOM 603 C CA . GLU A 1 78 ? 5.061 -7.349 3.882 1.00 91.81 78 GLU A CA 1
ATOM 604 C C . GLU A 1 78 ? 5.528 -7.695 2.459 1.00 91.81 78 GLU A C 1
ATOM 606 O O . GLU A 1 78 ? 6.655 -8.140 2.253 1.00 91.81 78 GLU A O 1
ATOM 611 N N . GLN A 1 79 ? 4.686 -7.435 1.454 1.00 90.44 79 GLN A N 1
ATOM 612 C CA . GLN A 1 79 ? 4.935 -7.845 0.069 1.00 90.44 79 GLN A CA 1
ATOM 613 C C . GLN A 1 79 ? 5.560 -6.744 -0.801 1.00 90.44 79 GLN A C 1
ATOM 615 O O . GLN A 1 79 ? 6.178 -7.045 -1.826 1.00 90.44 79 GLN A O 1
ATOM 620 N N . ILE A 1 80 ? 5.431 -5.466 -0.422 1.00 91.31 80 ILE A N 1
ATOM 621 C CA . ILE A 1 80 ? 5.923 -4.337 -1.230 1.00 91.31 80 ILE A CA 1
ATOM 622 C C . ILE A 1 80 ? 7.444 -4.370 -1.434 1.00 91.31 80 ILE A C 1
ATOM 624 O O . ILE A 1 80 ? 7.916 -3.984 -2.501 1.00 91.31 80 ILE A O 1
ATOM 628 N N . GLY A 1 81 ? 8.207 -4.874 -0.457 1.00 91.62 81 GLY A N 1
ATOM 629 C CA . GLY A 1 81 ? 9.665 -4.993 -0.560 1.00 91.62 81 GLY A CA 1
ATOM 630 C C . GLY A 1 81 ? 10.094 -5.961 -1.665 1.00 91.62 81 GLY A C 1
ATOM 631 O O . GLY A 1 81 ? 10.910 -5.610 -2.518 1.00 91.62 81 GLY A O 1
ATOM 632 N N . LEU A 1 82 ? 9.481 -7.148 -1.706 1.00 92.62 82 LEU A N 1
ATOM 633 C CA . LEU A 1 82 ? 9.726 -8.139 -2.758 1.00 92.62 82 LEU A CA 1
ATOM 634 C C . LEU A 1 82 ? 9.277 -7.626 -4.131 1.00 92.62 82 LEU A C 1
ATOM 636 O O . LEU A 1 82 ? 9.979 -7.811 -5.124 1.00 92.62 82 LEU A O 1
ATOM 640 N N . TYR A 1 83 ? 8.143 -6.925 -4.185 1.00 92.38 83 TYR A N 1
ATOM 641 C CA . TYR A 1 83 ? 7.654 -6.300 -5.412 1.00 92.38 83 TYR A CA 1
ATOM 642 C C . TYR A 1 83 ? 8.618 -5.233 -5.952 1.00 92.38 83 TYR A C 1
ATOM 644 O O . TYR A 1 83 ? 8.965 -5.256 -7.132 1.00 92.38 83 TYR A O 1
ATOM 652 N N . ALA A 1 84 ? 9.097 -4.324 -5.098 1.00 92.62 84 ALA A N 1
ATOM 653 C CA . ALA A 1 84 ? 10.037 -3.279 -5.495 1.00 92.62 84 ALA A CA 1
ATOM 654 C C . ALA A 1 84 ? 11.352 -3.873 -6.023 1.00 92.62 84 ALA A C 1
ATOM 656 O O . ALA A 1 84 ? 11.842 -3.443 -7.068 1.00 92.62 84 ALA A O 1
ATOM 657 N N . ALA A 1 85 ? 11.881 -4.906 -5.358 1.00 93.19 85 ALA A N 1
ATOM 658 C CA . ALA A 1 85 ? 13.059 -5.628 -5.829 1.00 93.19 85 ALA A CA 1
ATOM 659 C C . ALA A 1 85 ? 12.823 -6.269 -7.208 1.00 93.19 85 ALA A C 1
ATOM 661 O O . ALA A 1 85 ? 13.650 -6.110 -8.105 1.00 93.19 85 ALA A O 1
ATOM 662 N N . ALA A 1 86 ? 11.676 -6.922 -7.416 1.00 91.69 86 ALA A N 1
ATOM 663 C CA . ALA A 1 86 ? 11.329 -7.527 -8.701 1.00 91.69 86 ALA A CA 1
ATOM 664 C C . ALA A 1 86 ? 11.229 -6.489 -9.834 1.00 91.69 86 ALA A C 1
ATOM 666 O O . ALA A 1 86 ? 11.742 -6.719 -10.930 1.00 91.69 86 ALA A O 1
ATOM 667 N N . VAL A 1 87 ? 10.627 -5.323 -9.572 1.00 91.25 87 VAL A N 1
ATOM 668 C CA . VAL A 1 87 ? 10.536 -4.226 -10.550 1.00 91.25 87 VAL A CA 1
ATOM 669 C C . VAL A 1 87 ? 11.920 -3.664 -10.881 1.00 91.25 87 VAL A C 1
ATOM 671 O O . VAL A 1 87 ? 12.216 -3.420 -12.052 1.00 91.25 87 VAL A O 1
ATOM 674 N N . LEU A 1 88 ? 12.793 -3.480 -9.888 1.00 91.88 88 LEU A N 1
ATOM 675 C CA . LEU A 1 88 ? 14.160 -3.000 -10.111 1.00 91.88 88 LEU A CA 1
ATOM 676 C C . LEU A 1 88 ? 14.992 -3.999 -10.923 1.00 91.88 88 LEU A C 1
ATOM 678 O O . LEU A 1 88 ? 15.622 -3.605 -11.902 1.00 91.88 88 LEU A O 1
ATOM 682 N N . VAL A 1 89 ? 14.946 -5.288 -10.574 1.00 92.69 89 VAL A N 1
ATOM 683 C CA . VAL A 1 89 ? 15.648 -6.348 -11.315 1.00 92.69 89 VAL A CA 1
ATOM 684 C C . VAL A 1 89 ? 15.107 -6.472 -12.741 1.00 92.69 89 VAL A C 1
ATOM 686 O O . VAL A 1 89 ? 15.892 -6.585 -13.677 1.00 92.69 89 VAL A O 1
ATOM 689 N N . GLY A 1 90 ? 13.789 -6.376 -12.939 1.00 87.75 90 GLY A N 1
ATOM 690 C CA . GLY A 1 90 ? 13.179 -6.385 -14.272 1.00 87.75 90 GLY A CA 1
ATOM 691 C C . GLY A 1 90 ? 13.630 -5.209 -15.146 1.00 87.75 90 GLY A C 1
ATOM 692 O O . GLY A 1 90 ? 13.905 -5.394 -16.333 1.00 87.75 90 GLY A O 1
ATOM 693 N N . ASN A 1 91 ? 13.774 -4.015 -14.558 1.00 89.06 91 ASN A N 1
ATOM 694 C CA . ASN A 1 91 ? 14.335 -2.856 -15.255 1.00 89.06 91 ASN A CA 1
ATOM 695 C C . ASN A 1 91 ? 15.837 -3.046 -15.548 1.00 89.06 91 ASN A C 1
ATOM 697 O O . ASN A 1 91 ? 16.289 -2.731 -16.648 1.00 89.06 91 ASN A O 1
ATOM 701 N N . PHE A 1 92 ? 16.605 -3.613 -14.609 1.00 89.94 92 PHE A N 1
ATOM 702 C CA . PHE A 1 92 ? 18.031 -3.906 -14.796 1.00 89.94 92 PHE A CA 1
ATOM 703 C C . PHE A 1 92 ? 18.278 -4.949 -15.899 1.00 89.94 92 PHE A C 1
ATOM 705 O O . PHE A 1 92 ? 19.200 -4.804 -16.699 1.00 89.94 92 PHE A O 1
ATOM 712 N N . ALA A 1 93 ? 17.401 -5.949 -16.009 1.00 91.44 93 ALA A N 1
ATOM 713 C CA . ALA A 1 93 ? 17.421 -6.966 -17.058 1.00 91.44 93 ALA A CA 1
ATOM 714 C C . ALA A 1 93 ? 16.939 -6.460 -18.436 1.00 91.44 93 ALA A C 1
ATOM 716 O O . ALA A 1 93 ? 16.913 -7.239 -19.388 1.00 91.44 93 ALA A O 1
ATOM 717 N N . ARG A 1 94 ? 16.560 -5.175 -18.563 1.00 87.19 94 ARG A N 1
ATOM 718 C CA . ARG A 1 94 ? 16.042 -4.550 -19.798 1.00 87.19 94 ARG A CA 1
ATOM 719 C C . ARG A 1 94 ? 14.853 -5.299 -20.409 1.00 87.19 94 ARG A C 1
ATOM 721 O O . ARG A 1 94 ? 14.765 -5.464 -21.626 1.00 87.19 94 ARG A O 1
ATOM 728 N N . LEU A 1 95 ? 13.927 -5.747 -19.564 1.00 85.88 95 LEU A N 1
ATOM 729 C CA . LEU A 1 95 ? 12.693 -6.379 -20.026 1.00 85.88 95 LEU A CA 1
ATOM 730 C C . LEU A 1 95 ? 11.877 -5.389 -20.886 1.00 85.88 95 LEU A C 1
ATOM 732 O O . LEU A 1 95 ? 11.901 -4.187 -20.605 1.00 85.88 95 LEU A O 1
ATOM 736 N N . PRO A 1 96 ? 11.129 -5.851 -21.908 1.00 85.44 96 PRO A N 1
ATOM 737 C CA . PRO A 1 96 ? 10.275 -4.975 -22.703 1.00 85.44 96 PRO A CA 1
ATOM 738 C C . PRO A 1 96 ? 9.339 -4.137 -21.822 1.00 85.44 96 PRO A C 1
ATOM 740 O O . PRO A 1 96 ? 8.575 -4.668 -21.011 1.00 85.44 96 PRO A O 1
ATOM 743 N N . VAL A 1 97 ? 9.378 -2.819 -22.034 1.00 84.19 97 VAL A N 1
ATOM 744 C CA . VAL A 1 97 ? 8.621 -1.800 -21.282 1.00 84.19 97 VAL A CA 1
ATOM 745 C C . VAL A 1 97 ? 7.120 -2.104 -21.279 1.00 84.19 97 VAL A C 1
ATOM 747 O O . VAL A 1 97 ? 6.447 -1.992 -20.254 1.00 84.19 97 VAL A O 1
ATOM 750 N N . SER A 1 98 ? 6.619 -2.600 -22.411 1.00 84.50 98 SER A N 1
ATOM 751 C CA . SER A 1 98 ? 5.229 -3.003 -22.618 1.00 84.50 98 SER A CA 1
ATOM 752 C C . SER A 1 98 ? 4.774 -4.113 -21.667 1.00 84.50 98 SER A C 1
ATOM 754 O O . SER A 1 98 ? 3.654 -4.082 -21.153 1.00 84.50 98 SER A O 1
ATOM 756 N N . PHE A 1 99 ? 5.641 -5.096 -21.417 1.00 86.50 99 PHE A N 1
ATOM 757 C CA . PHE A 1 99 ? 5.373 -6.212 -20.519 1.00 86.50 99 PHE A CA 1
ATOM 758 C C . PHE A 1 99 ? 5.459 -5.758 -19.066 1.00 86.50 99 PHE A C 1
ATOM 760 O O . PHE A 1 99 ? 4.549 -6.025 -18.282 1.00 86.50 99 PHE A O 1
ATOM 767 N N . LEU A 1 100 ? 6.519 -5.019 -18.728 1.00 86.25 100 LEU A N 1
ATOM 768 C CA . LEU A 1 100 ? 6.776 -4.576 -17.363 1.00 86.25 100 LEU A CA 1
ATOM 769 C C . LEU A 1 100 ? 5.656 -3.643 -16.877 1.00 86.25 100 LEU A C 1
ATOM 771 O O . LEU A 1 100 ? 5.085 -3.887 -15.819 1.00 86.25 100 LEU A O 1
ATOM 775 N N . ASN A 1 101 ? 5.235 -2.675 -17.697 1.00 87.69 101 ASN A N 1
ATOM 776 C CA . ASN A 1 101 ? 4.130 -1.773 -17.368 1.00 87.69 101 ASN A CA 1
ATOM 777 C C . ASN A 1 101 ? 2.790 -2.511 -17.192 1.00 87.69 101 ASN A C 1
ATOM 779 O O . ASN A 1 101 ? 2.038 -2.195 -16.270 1.00 87.69 101 ASN A O 1
ATOM 783 N N . LYS A 1 102 ? 2.486 -3.511 -18.033 1.00 88.00 102 LYS A N 1
ATOM 784 C CA . LYS A 1 102 ? 1.266 -4.330 -17.894 1.00 88.00 102 LYS A CA 1
ATOM 785 C C . LYS A 1 102 ? 1.277 -5.146 -16.606 1.00 88.00 102 LYS A C 1
ATOM 787 O O . LYS A 1 102 ? 0.275 -5.158 -15.898 1.00 88.00 102 LYS A O 1
ATOM 792 N N . ALA A 1 103 ? 2.399 -5.793 -16.294 1.00 88.88 103 ALA A N 1
ATOM 793 C CA . ALA A 1 103 ? 2.549 -6.586 -15.080 1.00 88.88 103 ALA A CA 1
ATOM 794 C C . ALA A 1 103 ? 2.413 -5.715 -13.821 1.00 88.88 103 ALA A C 1
ATOM 796 O O . ALA A 1 103 ? 1.644 -6.051 -12.920 1.00 88.88 103 ALA A O 1
ATOM 797 N N . THR A 1 104 ? 3.085 -4.559 -13.783 1.00 89.75 104 THR A N 1
ATOM 798 C CA . THR A 1 104 ? 2.992 -3.630 -12.649 1.00 89.75 104 THR A CA 1
ATOM 799 C C . THR A 1 104 ? 1.601 -3.019 -12.511 1.00 89.75 104 THR A C 1
ATOM 801 O O . THR A 1 104 ? 1.096 -2.890 -11.401 1.00 89.75 104 THR A O 1
ATOM 804 N N . LEU A 1 105 ? 0.938 -2.681 -13.624 1.00 89.31 105 LEU A N 1
ATOM 805 C CA . LEU A 1 105 ? -0.417 -2.128 -13.602 1.00 89.31 105 LEU A CA 1
ATOM 806 C C . LEU A 1 105 ? -1.439 -3.168 -13.136 1.00 89.31 105 LEU A C 1
ATOM 808 O O . LEU A 1 105 ? -2.295 -2.846 -12.318 1.00 89.31 105 LEU A O 1
ATOM 812 N N . ALA A 1 106 ? -1.321 -4.417 -13.595 1.00 89.56 106 ALA A N 1
ATOM 813 C CA . ALA A 1 106 ? -2.160 -5.516 -13.128 1.00 89.56 106 ALA A CA 1
ATOM 814 C C . ALA A 1 106 ? -1.974 -5.768 -11.624 1.00 89.56 106 ALA A C 1
ATOM 816 O O . ALA A 1 106 ? -2.957 -5.931 -10.904 1.00 89.56 106 ALA A O 1
ATOM 817 N N . TYR A 1 107 ? -0.730 -5.735 -11.135 1.00 89.56 107 TYR A N 1
ATOM 818 C CA . TYR A 1 107 ? -0.437 -5.874 -9.709 1.00 89.56 107 TYR A CA 1
ATOM 819 C C . TYR A 1 107 ? -1.067 -4.746 -8.881 1.00 89.56 107 TYR A C 1
ATOM 821 O O . TYR A 1 107 ? -1.786 -5.012 -7.918 1.00 89.56 107 TYR A O 1
ATOM 829 N N . VAL A 1 108 ? -0.851 -3.489 -9.280 1.00 88.56 108 VAL A N 1
ATOM 830 C CA . VAL A 1 108 ? -1.422 -2.311 -8.608 1.00 88.56 108 VAL A CA 1
ATOM 831 C C . VAL A 1 108 ? -2.949 -2.357 -8.620 1.00 88.56 108 VAL A C 1
ATOM 833 O O . VAL A 1 108 ? -3.569 -2.129 -7.584 1.00 88.56 108 VAL A O 1
ATOM 836 N N . ALA A 1 109 ? -3.564 -2.703 -9.754 1.00 88.81 109 ALA A N 1
ATOM 837 C CA . ALA A 1 109 ? -5.013 -2.830 -9.869 1.00 88.81 109 ALA A CA 1
ATOM 838 C C . ALA A 1 109 ? -5.559 -3.921 -8.940 1.00 88.81 109 ALA A C 1
ATOM 840 O O . ALA A 1 109 ? -6.523 -3.680 -8.220 1.00 88.81 109 ALA A O 1
ATOM 841 N N . LEU A 1 110 ? -4.915 -5.091 -8.889 1.00 87.81 110 LEU A N 1
ATOM 842 C CA . LEU A 1 110 ? -5.333 -6.174 -8.002 1.00 87.81 110 LEU A CA 1
ATOM 843 C C . LEU A 1 110 ? -5.217 -5.778 -6.524 1.00 87.81 110 LEU A C 1
ATOM 845 O O . LEU A 1 110 ? -6.095 -6.105 -5.727 1.00 87.81 110 LEU A O 1
ATOM 849 N N . ARG A 1 111 ? -4.169 -5.033 -6.154 1.00 85.56 111 ARG A N 1
ATOM 850 C CA . ARG A 1 111 ? -4.002 -4.498 -4.795 1.00 85.56 111 ARG A CA 1
ATOM 851 C C . ARG A 1 111 ? -5.037 -3.434 -4.458 1.00 85.56 111 ARG A C 1
ATOM 853 O O . ARG A 1 111 ? -5.593 -3.476 -3.366 1.00 85.56 111 ARG A O 1
ATOM 860 N N . ALA A 1 112 ? -5.333 -2.530 -5.389 1.00 84.38 112 ALA A N 1
ATOM 861 C CA . ALA A 1 112 ? -6.389 -1.540 -5.222 1.00 84.38 112 ALA A CA 1
ATOM 862 C C . ALA A 1 112 ? -7.746 -2.224 -5.015 1.00 84.38 112 ALA A C 1
ATOM 864 O O . ALA A 1 112 ? -8.451 -1.896 -4.066 1.00 84.38 112 ALA A O 1
ATOM 865 N N . VAL A 1 113 ? -8.067 -3.228 -5.840 1.00 85.31 113 VAL A N 1
ATOM 866 C CA . VAL A 1 113 ? -9.282 -4.032 -5.674 1.00 85.31 113 VAL A CA 1
ATOM 867 C C . VAL A 1 113 ? -9.284 -4.706 -4.310 1.00 85.31 113 VAL A C 1
ATOM 869 O O . VAL A 1 113 ? -10.252 -4.532 -3.596 1.00 85.31 113 VAL A O 1
ATOM 872 N N . TYR A 1 114 ? -8.213 -5.380 -3.890 1.00 79.31 114 TYR A N 1
ATOM 873 C CA . TYR A 1 114 ? -8.158 -6.035 -2.578 1.00 79.31 114 TYR A CA 1
ATOM 874 C C . TYR A 1 114 ? -8.363 -5.066 -1.399 1.00 79.31 114 TYR A C 1
ATOM 876 O O . TYR A 1 114 ? -9.110 -5.377 -0.471 1.00 79.31 114 TYR A O 1
ATOM 884 N N . CYS A 1 115 ? -7.735 -3.886 -1.432 1.00 74.56 115 CYS A N 1
ATOM 885 C CA . CYS A 1 115 ? -7.872 -2.881 -0.374 1.00 74.56 115 CYS A CA 1
ATOM 886 C C . CYS A 1 115 ? -9.272 -2.242 -0.338 1.00 74.56 115 CYS A C 1
ATOM 888 O O . CYS A 1 115 ? -9.766 -1.919 0.742 1.00 74.56 115 CYS A O 1
ATOM 890 N N . VAL A 1 116 ? -9.910 -2.064 -1.502 1.00 68.88 116 VAL A N 1
ATOM 891 C CA . VAL A 1 116 ? -11.244 -1.449 -1.634 1.00 68.88 116 VAL A CA 1
ATOM 892 C C . VAL A 1 116 ? -12.366 -2.467 -1.416 1.00 68.88 116 VAL A C 1
ATOM 894 O O . VAL A 1 116 ? -13.361 -2.160 -0.771 1.00 68.88 116 VAL A O 1
ATOM 897 N N . SER A 1 117 ? -12.212 -3.688 -1.926 1.00 63.16 117 SER A N 1
ATOM 898 C CA . SER A 1 117 ? -13.224 -4.744 -1.883 1.00 63.16 117 SER A CA 1
ATOM 899 C C . SER A 1 117 ? -13.278 -5.471 -0.548 1.00 63.16 117 SER A C 1
ATOM 901 O O . SER A 1 117 ? -14.139 -6.331 -0.385 1.00 63.16 117 SER A O 1
ATOM 903 N N . HIS A 1 118 ? -12.362 -5.194 0.386 1.00 56.34 118 HIS A N 1
ATOM 904 C CA . HIS A 1 118 ? -12.457 -5.733 1.737 1.00 56.34 118 HIS A CA 1
ATOM 905 C C . HIS A 1 118 ? -13.699 -5.108 2.401 1.00 56.34 118 HIS A C 1
ATOM 907 O O . HIS A 1 118 ? -13.675 -3.915 2.730 1.00 56.34 118 HIS A O 1
ATOM 913 N N . PRO A 1 119 ? -14.808 -5.859 2.516 1.00 51.41 119 PRO A N 1
ATOM 914 C CA . PRO A 1 119 ? -16.138 -5.278 2.635 1.00 51.41 119 PRO A CA 1
ATOM 915 C C . PRO A 1 119 ? -16.291 -4.514 3.949 1.00 51.41 119 PRO A C 1
ATOM 917 O O . PRO A 1 119 ? -15.861 -5.004 4.995 1.00 51.41 119 PRO A O 1
ATOM 920 N N . ASP A 1 120 ? -16.937 -3.346 3.890 1.00 51.88 120 ASP A N 1
ATOM 921 C CA . ASP A 1 120 ? -17.778 -2.872 4.992 1.00 51.88 120 ASP A CA 1
ATOM 922 C C . ASP A 1 120 ? -18.928 -3.891 5.108 1.00 51.88 120 ASP A C 1
ATOM 924 O O . ASP A 1 120 ? -19.757 -3.959 4.192 1.00 51.88 120 ASP A O 1
ATOM 928 N N . PRO A 1 121 ? -19.015 -4.772 6.122 1.00 46.34 121 PRO A N 1
ATOM 929 C CA . PRO A 1 121 ? -20.298 -5.357 6.426 1.00 46.34 121 PRO A CA 1
ATOM 930 C C . PRO A 1 121 ? -21.271 -4.210 6.736 1.00 46.34 121 PRO A C 1
ATOM 932 O O . PRO A 1 121 ? -21.034 -3.430 7.657 1.00 46.34 121 PRO A O 1
ATOM 935 N N . PRO A 1 122 ? -22.419 -4.119 6.044 1.00 43.91 122 PRO A N 1
ATOM 936 C CA . PRO A 1 122 ? -23.523 -3.372 6.615 1.00 43.91 122 PRO A CA 1
ATOM 937 C C . PRO A 1 122 ? -23.789 -3.947 8.012 1.00 43.91 122 PRO A C 1
ATOM 939 O O . PRO A 1 122 ? -23.560 -5.132 8.272 1.00 43.91 122 PRO A O 1
ATOM 942 N N . SER A 1 123 ? -24.289 -3.108 8.907 1.00 52.06 123 SER A N 1
ATOM 943 C CA . SER A 1 123 ? -24.697 -3.374 10.290 1.00 52.06 123 SER A CA 1
ATOM 944 C C . SER A 1 123 ? -25.745 -4.499 10.488 1.00 52.06 123 SER A C 1
ATOM 946 O O . SER A 1 123 ? -26.464 -4.507 11.481 1.00 52.06 123 SER A O 1
ATOM 948 N N . LEU A 1 124 ? -25.835 -5.485 9.589 1.00 47.19 124 LEU A N 1
ATOM 949 C CA . LEU A 1 124 ? -26.792 -6.591 9.557 1.00 47.19 124 LEU A CA 1
ATOM 950 C C . LEU A 1 124 ? -26.164 -7.912 9.065 1.00 47.19 124 LEU A C 1
ATOM 952 O O . LEU A 1 124 ? -26.700 -8.580 8.186 1.00 47.19 124 LEU A O 1
ATOM 956 N N . ALA A 1 125 ? -25.045 -8.338 9.648 1.00 39.03 125 ALA A N 1
ATOM 957 C CA . ALA A 1 125 ? -24.630 -9.737 9.548 1.00 39.03 125 ALA A CA 1
ATOM 958 C C . ALA A 1 125 ? -24.103 -10.230 10.907 1.00 39.03 125 ALA A C 1
ATOM 960 O O . ALA A 1 125 ? -22.939 -9.968 11.245 1.00 39.03 125 ALA A O 1
ATOM 961 N N . PRO A 1 126 ? -24.915 -10.943 11.720 1.00 41.84 126 PRO A N 1
ATOM 962 C CA . PRO A 1 126 ? -24.340 -11.828 12.721 1.00 41.84 126 PRO A CA 1
ATOM 963 C C . PRO A 1 126 ? -23.402 -12.788 11.986 1.00 41.84 126 PRO A C 1
ATOM 965 O O . PRO A 1 126 ? -23.705 -13.242 10.886 1.00 41.84 126 PRO A O 1
ATOM 968 N N . SER A 1 127 ? -22.229 -13.001 12.576 1.00 41.44 127 SER A N 1
ATOM 969 C CA . SER A 1 127 ? -21.144 -13.857 12.098 1.00 41.44 127 SER A CA 1
ATOM 970 C C . SER A 1 127 ? -21.586 -14.914 11.081 1.00 41.44 127 SER A C 1
ATOM 972 O O . SER A 1 127 ? -22.197 -15.917 11.456 1.00 41.44 127 SER A O 1
ATOM 974 N N . VAL A 1 128 ? -21.179 -14.756 9.820 1.00 44.50 128 VAL A N 1
ATOM 975 C CA . VAL A 1 128 ? -21.015 -15.905 8.923 1.00 44.50 128 VAL A CA 1
ATOM 976 C C . VAL A 1 128 ? -19.794 -16.673 9.437 1.00 44.50 128 VAL A C 1
ATOM 978 O O . VAL A 1 128 ? -18.691 -16.600 8.910 1.00 44.50 128 VAL A O 1
ATOM 981 N N . SER A 1 129 ? -19.990 -17.339 10.574 1.00 45.09 129 SER A N 1
ATOM 982 C CA . SER A 1 129 ? -19.109 -18.339 11.154 1.00 45.09 129 SER A CA 1
ATOM 983 C C . SER A 1 129 ? -19.415 -19.659 10.459 1.00 45.09 129 SER A C 1
ATOM 985 O O . SER A 1 129 ? -19.923 -20.575 11.087 1.00 45.09 129 SER A O 1
ATOM 987 N N . CYS A 1 130 ? -19.191 -19.730 9.151 1.00 37.72 130 CYS A N 1
ATOM 988 C CA . CYS A 1 130 ? -19.312 -20.952 8.361 1.00 37.72 130 CYS A CA 1
ATOM 989 C C . CYS A 1 130 ? -18.529 -20.749 7.060 1.00 37.72 130 CYS A C 1
ATOM 991 O O . CYS A 1 130 ? -19.121 -20.371 6.058 1.00 37.72 130 CYS A O 1
ATOM 993 N N . ALA A 1 131 ? -17.206 -20.920 7.100 1.00 36.44 131 ALA A N 1
ATOM 994 C CA . ALA A 1 131 ? -16.396 -21.417 5.979 1.00 36.44 131 ALA A CA 1
ATOM 995 C C . ALA A 1 131 ? -14.907 -21.371 6.358 1.00 36.44 131 ALA A C 1
ATOM 997 O O . ALA A 1 131 ? -14.158 -20.504 5.920 1.00 36.44 131 ALA A O 1
ATOM 998 N N . ASN A 1 132 ? -14.474 -22.326 7.178 1.00 33.34 132 ASN A N 1
ATOM 999 C CA . ASN A 1 132 ? -13.119 -22.851 7.060 1.00 33.34 132 ASN A CA 1
ATOM 1000 C C . ASN A 1 132 ? -13.294 -24.304 6.589 1.00 33.34 132 ASN A C 1
ATOM 1002 O O . ASN A 1 132 ? -14.020 -25.038 7.263 1.00 33.34 132 ASN A O 1
ATOM 1006 N N . PRO A 1 133 ? -12.736 -24.739 5.443 1.00 41.28 133 PRO A N 1
ATOM 1007 C CA . PRO A 1 133 ? -13.020 -26.073 4.917 1.00 41.28 133 PRO A CA 1
ATOM 1008 C C . PRO A 1 133 ? -12.272 -27.184 5.669 1.00 41.28 133 PRO A C 1
ATOM 1010 O O . PRO A 1 133 ? -12.462 -28.356 5.369 1.00 41.28 133 PRO A O 1
ATOM 1013 N N . LEU A 1 134 ? -11.432 -26.849 6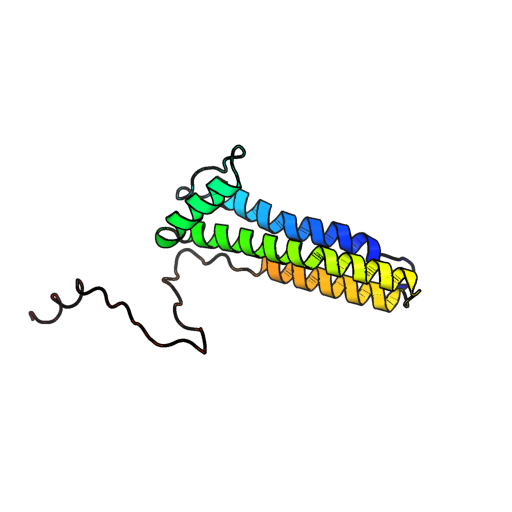.652 1.00 40.59 134 LEU A N 1
ATOM 1014 C CA . LEU A 1 134 ? -10.610 -27.805 7.388 1.00 40.59 134 LEU A CA 1
ATOM 1015 C C . LEU A 1 134 ? -10.476 -27.347 8.846 1.00 40.59 134 LEU A C 1
ATOM 1017 O O . LEU A 1 134 ? -9.596 -26.560 9.182 1.00 40.59 134 LEU A O 1
ATOM 1021 N N . GLY A 1 135 ? -11.374 -27.797 9.721 1.00 33.75 135 GLY A N 1
ATOM 1022 C CA . GLY A 1 135 ? -11.287 -27.469 11.143 1.00 33.75 135 GLY A CA 1
ATOM 1023 C C . GLY A 1 135 ? -12.532 -27.856 11.923 1.00 33.75 135 GLY A C 1
ATOM 1024 O O . GLY A 1 135 ? -13.492 -27.099 11.974 1.00 33.75 135 GLY A O 1
ATOM 1025 N N . PHE A 1 136 ? -12.482 -29.059 12.486 1.00 31.72 136 PHE A N 1
ATOM 1026 C CA . PHE A 1 136 ? -13.252 -29.590 13.611 1.00 31.72 136 PHE A CA 1
ATOM 1027 C C . PHE A 1 136 ? -14.307 -28.662 14.245 1.00 31.72 136 PHE A C 1
ATOM 1029 O O . PHE A 1 136 ? -14.003 -27.625 14.834 1.00 31.72 136 PHE A O 1
ATOM 1036 N N . ALA A 1 137 ? -15.558 -29.113 14.190 1.00 42.94 137 ALA A N 1
ATOM 1037 C CA . ALA A 1 137 ? -16.667 -28.553 14.937 1.00 42.94 137 ALA A CA 1
ATOM 1038 C C . ALA A 1 137 ? -16.378 -28.561 16.449 1.00 42.94 137 ALA A C 1
ATOM 1040 O O . ALA A 1 137 ? -16.299 -29.615 17.073 1.00 42.94 137 ALA A O 1
ATOM 1041 N N . SER A 1 138 ? -16.318 -27.379 17.057 1.00 35.31 138 SER A N 1
ATOM 1042 C CA . SER A 1 138 ? -16.671 -27.199 18.465 1.00 35.31 138 SER A CA 1
ATOM 1043 C C . SER A 1 138 ? -17.692 -26.070 18.544 1.00 35.31 138 SER A C 1
ATOM 1045 O O . SER A 1 138 ? -17.359 -24.900 18.739 1.00 35.31 138 SER A O 1
ATOM 1047 N N . ALA A 1 139 ? -18.957 -26.423 18.316 1.00 36.62 139 ALA A N 1
ATOM 1048 C CA . ALA A 1 139 ? -20.081 -25.549 18.598 1.00 36.62 139 ALA A CA 1
ATOM 1049 C C . ALA A 1 139 ? -20.089 -25.252 20.105 1.00 36.62 139 ALA A C 1
ATOM 1051 O O . ALA A 1 139 ? -20.531 -26.065 20.913 1.00 36.62 139 ALA A O 1
ATOM 1052 N N . GLY A 1 140 ? -19.580 -24.081 20.484 1.00 31.06 140 GLY A N 1
ATOM 1053 C CA . GLY A 1 140 ? -19.792 -23.496 21.801 1.00 31.06 140 GLY A CA 1
ATOM 1054 C C . GLY A 1 140 ? -21.251 -23.076 21.934 1.00 31.06 140 GLY A C 1
ATOM 1055 O O . GLY A 1 140 ? -21.588 -21.904 21.793 1.00 31.06 140 GLY A O 1
ATOM 1056 N N . CYS A 1 141 ? -22.130 -24.049 22.161 1.00 34.12 141 CYS A N 1
ATOM 1057 C CA . CYS A 1 141 ? -23.493 -23.812 22.601 1.00 34.12 141 CYS A CA 1
ATOM 1058 C C . CYS A 1 141 ? -23.416 -23.297 24.047 1.00 34.12 141 CYS A C 1
ATOM 1060 O O . CYS A 1 141 ? -23.116 -24.051 24.970 1.00 34.12 141 CYS A O 1
ATOM 1062 N N . SER A 1 142 ? -23.614 -21.993 24.248 1.00 36.25 142 SER A N 1
ATOM 1063 C CA . SER A 1 142 ? -23.737 -21.419 25.591 1.00 36.25 142 SER A CA 1
ATOM 1064 C C . SER A 1 142 ? -25.026 -21.951 26.245 1.00 36.25 142 SER A C 1
ATOM 1066 O O . SER A 1 142 ? -26.105 -21.778 25.668 1.00 36.25 142 SER A O 1
ATOM 1068 N N . PRO A 1 143 ? -24.966 -22.591 27.430 1.00 40.00 143 PRO A N 1
ATOM 1069 C CA . PRO A 1 143 ? -26.061 -23.401 27.982 1.00 40.00 143 PRO A CA 1
ATOM 1070 C C . PRO A 1 143 ? -27.274 -22.596 28.487 1.00 40.00 143 PRO A C 1
ATOM 1072 O O . PRO A 1 143 ? -28.242 -23.168 28.978 1.00 40.00 143 PRO A O 1
ATOM 1075 N N . ALA A 1 144 ? -27.281 -21.268 28.353 1.00 41.12 144 ALA A N 1
ATOM 1076 C CA . ALA A 1 144 ? -28.314 -20.411 28.938 1.00 41.12 144 ALA A CA 1
ATOM 1077 C C . ALA A 1 144 ? -29.603 -20.265 28.096 1.00 41.12 144 ALA A C 1
ATOM 1079 O O . ALA A 1 144 ? -30.568 -19.660 28.563 1.00 41.12 144 ALA A O 1
ATOM 1080 N N . ARG A 1 145 ? -29.648 -20.786 26.859 1.00 39.72 145 ARG A N 1
ATOM 1081 C CA . ARG A 1 145 ? -30.773 -20.578 25.914 1.00 39.72 145 ARG A CA 1
ATOM 1082 C C . ARG A 1 145 ? -31.600 -21.842 25.617 1.00 39.72 145 ARG A C 1
ATOM 1084 O O . ARG A 1 145 ? -32.430 -21.819 24.719 1.00 39.72 145 ARG A O 1
ATOM 1091 N N . LEU A 1 146 ? -31.418 -22.929 26.369 1.00 40.12 146 LEU A N 1
ATOM 1092 C CA . LEU A 1 146 ? -32.177 -24.180 26.182 1.00 40.12 146 LEU A CA 1
ATOM 1093 C C . LEU A 1 146 ? -33.312 -24.398 27.198 1.00 40.12 146 LEU A C 1
ATOM 1095 O O . LEU A 1 146 ? -34.174 -25.235 26.965 1.00 40.12 146 LEU A O 1
ATOM 1099 N N . SER A 1 147 ? -33.392 -23.617 28.280 1.00 42.97 147 SER A N 1
ATOM 1100 C CA . SER A 1 147 ? -34.418 -23.807 29.322 1.00 42.97 147 SER A CA 1
ATOM 1101 C C . SER A 1 147 ? -35.769 -23.131 29.046 1.00 42.97 147 SER A C 1
ATOM 1103 O O . SER A 1 147 ? -36.707 -23.337 29.807 1.00 42.97 147 SER A O 1
ATOM 1105 N N . ARG A 1 148 ? -35.907 -22.339 27.971 1.00 46.31 148 ARG A N 1
ATOM 1106 C CA . ARG A 1 148 ? -37.155 -21.603 27.659 1.00 46.31 148 ARG A CA 1
ATOM 1107 C C . ARG A 1 148 ? -38.057 -22.257 26.609 1.00 46.31 148 ARG A C 1
ATOM 1109 O O . ARG A 1 148 ? -39.094 -21.689 26.295 1.00 46.31 148 ARG A O 1
ATOM 1116 N N . LEU A 1 149 ? -37.680 -23.411 26.057 1.00 46.28 149 LEU A N 1
ATOM 1117 C CA . LEU A 1 149 ? -38.418 -24.047 24.953 1.00 46.28 149 LEU A CA 1
ATOM 1118 C C . LEU A 1 149 ? -39.134 -25.354 25.338 1.00 46.28 149 LEU A C 1
ATOM 1120 O O . LEU A 1 149 ? -39.816 -25.918 24.494 1.00 46.28 149 LEU A O 1
ATOM 1124 N N . CYS A 1 150 ? -39.040 -25.804 26.595 1.00 42.81 150 CYS A N 1
ATOM 1125 C CA . CYS A 1 150 ? -39.711 -27.024 27.081 1.00 42.81 150 CYS A CA 1
ATOM 1126 C C . CYS A 1 150 ? -40.814 -26.761 28.126 1.00 42.81 150 CYS A C 1
ATOM 1128 O O . CYS A 1 150 ? -41.143 -27.649 28.905 1.00 42.81 150 CYS A O 1
ATOM 1130 N N . SER A 1 151 ? -41.384 -25.554 28.170 1.00 44.59 151 SER A N 1
ATOM 1131 C CA . SER A 1 151 ? -42.539 -25.245 29.025 1.00 44.59 151 SER A CA 1
ATOM 1132 C C . SER A 1 151 ? -43.656 -24.582 28.219 1.00 44.59 151 SER A C 1
ATOM 1134 O O . SER A 1 151 ? -43.926 -23.392 28.389 1.00 44.59 151 SER A O 1
ATOM 1136 N N . SER A 1 152 ? -44.259 -25.329 27.295 1.00 40.66 152 SER A N 1
ATOM 1137 C CA . SER A 1 152 ? -45.602 -25.112 26.731 1.00 40.66 152 SER A CA 1
ATOM 1138 C C . SER A 1 152 ? -46.058 -26.390 26.044 1.00 40.66 152 SER A C 1
ATOM 1140 O O . SER A 1 152 ? -45.226 -26.962 25.307 1.00 40.66 152 SER A O 1
#

Secondary structure (DSSP, 8-state):
-THHHHS-GGGGHHHHHHHHHHHHHHHHHHHHHH-TTSPPP-TT-HHHHHHHHHHHTTT-HHHHHHHHHHHHHHHHHHHHHHHHHHHHHHHHTT--HHHHHHHHHHHHHHHHHHHHHS----S---------SS--------GGGSTTSS--

Sequence (152 aa):
MPVLDAYNYSLLSIPATFVIGMASHWRAIYLSSTSKDLPPFDNRAPRAFLAKIGELSKTSATAREYLRAEAAQTNVFEQIGLYAAAVLVGNFARLPVSFLNKATLAYVALRAVYCVSHPDPPSLAPSVSCANPLGFASAGCSPARLSRLCSS

Foldseek 3Di:
DVVQQPDQCLLVLLVLLVVLLVVLVVVLQVLQVPDPQHDHQDPPCNPVSLVVLVVCVVPDLSSVSSNLSVVLSVVSVVCSVVSNVVSVVCVVVVPRSNVSSVVSVVVSVVSNCVNVVPDDPDPDDDDPPDDDPDDDDDPPPPPPPPPPPPDD

Radius of gyration: 21.87 Å; chains: 1; bounding box: 64×39×57 Å